Protein AF-A0A3D5VD67-F1 (afdb_monomer_lite)

pLDDT: mean 84.85, std 14.26, range [53.38, 97.62]

Radius of gyration: 20.51 Å; chains: 1; bounding box: 47×18×63 Å

Secondary structure (DSSP, 8-state):
--HHHHHHHHHHHHTT--EEEEEEEEEEE-SSS-EEEEETT---EEE-TT-EEEEEEEEEEETTEE-EEEEEEEEEETTEEEEEEEEEEETT-EEEEEE----

Sequence (103 aa):
MEKLGIFTILLLALVLIGCTDNGELTVVNNSNDDVWFRINHGNEITLEANQDYEKSWELSSNIFGVEEKDVEIDYSGYHVFTSDIEFSIEAGESKKFKIYADG

Foldseek 3Di:
DPVVVVVVVVVVVVQFDWDKAKFKEKEFECEQAWKWKDKPPDDIDIDGHGDIDMDIDTWIQHPVGWGKDKIKMWMDDDQFDTDIDIDITTGVHYDYHYGDGDD

Structure (mmCIF, N/CA/C/O backbone):
data_AF-A0A3D5VD67-F1
#
_entry.id   AF-A0A3D5VD67-F1
#
loop_
_atom_site.group_PDB
_atom_site.id
_atom_site.type_symbol
_atom_site.label_atom_id
_atom_site.label_alt_id
_atom_site.label_comp_id
_atom_site.label_asym_id
_atom_site.label_entity_id
_atom_site.label_seq_id
_atom_site.pdbx_PDB_ins_code
_atom_site.Cartn_x
_atom_site.Cartn_y
_atom_site.Cartn_z
_atom_site.occupancy
_atom_site.B_iso_or_equiv
_atom_site.auth_seq_id
_atom_site.auth_comp_id
_atom_site.auth_asym_id
_atom_site.auth_atom_id
_atom_site.pdbx_PDB_model_num
ATOM 1 N N . MET A 1 1 ? -30.060 -0.825 47.225 1.00 53.38 1 MET A N 1
ATOM 2 C CA . MET A 1 1 ? -29.664 -1.684 46.085 1.00 53.38 1 MET A CA 1
ATOM 3 C C . MET A 1 1 ? -29.368 -0.883 44.806 1.00 53.38 1 MET A C 1
ATOM 5 O O . MET A 1 1 ? -29.262 -1.476 43.749 1.00 53.38 1 MET A O 1
ATOM 9 N N . GLU A 1 2 ? -29.143 0.436 44.876 1.00 55.16 2 GLU A N 1
ATOM 10 C CA . GLU A 1 2 ? -28.973 1.277 43.669 1.00 55.16 2 GLU A CA 1
ATOM 11 C C . GLU A 1 2 ? -27.507 1.463 43.238 1.00 55.16 2 GLU A C 1
ATOM 13 O O . GLU A 1 2 ? -27.222 1.661 42.062 1.00 55.16 2 GLU A O 1
ATOM 18 N N . LYS A 1 3 ? -26.547 1.321 44.164 1.00 54.31 3 LYS A N 1
ATOM 19 C CA . LYS A 1 3 ? -25.109 1.475 43.863 1.00 54.31 3 LYS A CA 1
ATOM 20 C C . LYS A 1 3 ? -24.515 0.318 43.052 1.00 54.31 3 LYS A C 1
ATOM 22 O O . LYS A 1 3 ? -23.481 0.498 42.420 1.00 54.31 3 LYS A O 1
ATOM 27 N N . LEU A 1 4 ? -25.165 -0.849 43.064 1.00 54.28 4 LEU A N 1
ATOM 28 C CA . LEU A 1 4 ? -24.681 -2.034 42.357 1.00 54.28 4 LEU A CA 1
ATOM 29 C C . LEU A 1 4 ? -24.919 -1.921 40.843 1.00 54.28 4 LEU A C 1
ATOM 31 O O . LEU A 1 4 ? -24.053 -2.322 40.081 1.00 54.28 4 LEU A O 1
ATOM 35 N N . GLY A 1 5 ? -26.038 -1.316 40.417 1.00 55.62 5 GLY A N 1
ATOM 36 C CA . GLY A 1 5 ? -26.384 -1.161 38.996 1.00 55.62 5 GLY A CA 1
ATOM 37 C C . GLY A 1 5 ? -25.540 -0.120 38.258 1.00 55.62 5 GLY A C 1
ATOM 38 O O . GLY A 1 5 ? -25.203 -0.311 37.095 1.00 55.62 5 GLY A O 1
ATOM 39 N N . ILE A 1 6 ? -25.138 0.959 38.939 1.00 60.16 6 ILE A N 1
ATOM 40 C CA . ILE A 1 6 ? -24.272 1.990 38.344 1.00 60.16 6 ILE A CA 1
ATOM 41 C C . ILE A 1 6 ? -22.868 1.429 38.084 1.00 60.16 6 ILE A C 1
ATOM 43 O O . ILE A 1 6 ? -22.290 1.702 37.038 1.00 60.16 6 ILE A O 1
ATOM 47 N N . PHE A 1 7 ? -22.340 0.603 38.994 1.00 58.06 7 PHE A N 1
ATOM 48 C CA . PHE A 1 7 ? -21.020 -0.011 38.831 1.00 58.06 7 PHE A CA 1
ATOM 49 C C . PHE A 1 7 ? -20.966 -0.986 37.652 1.00 58.06 7 PHE A C 1
ATOM 51 O O . PHE A 1 7 ? -19.988 -0.980 36.910 1.00 58.06 7 PHE A O 1
ATOM 58 N N . THR A 1 8 ? -22.013 -1.786 37.434 1.00 59.53 8 THR A N 1
ATOM 59 C CA . THR A 1 8 ? -22.081 -2.691 36.277 1.00 59.53 8 THR A CA 1
ATOM 60 C C . THR A 1 8 ? -22.230 -1.943 34.958 1.00 59.53 8 THR A C 1
ATOM 62 O O . THR A 1 8 ? -21.604 -2.341 33.983 1.00 59.53 8 THR A O 1
ATOM 65 N N . ILE A 1 9 ? -22.993 -0.846 34.915 1.00 60.78 9 ILE A N 1
ATOM 66 C CA . ILE A 1 9 ? -23.133 -0.027 33.698 1.00 60.78 9 ILE A CA 1
ATOM 67 C C . ILE A 1 9 ? -21.819 0.695 33.369 1.00 60.78 9 ILE A C 1
ATOM 69 O O . ILE A 1 9 ? -21.423 0.723 32.208 1.00 60.78 9 ILE A O 1
ATOM 73 N N . LEU A 1 10 ? -21.108 1.225 34.373 1.00 59.19 10 LEU A N 1
ATOM 74 C CA . LEU A 1 10 ? -19.805 1.863 34.160 1.00 59.19 10 LEU A CA 1
ATOM 75 C C . LEU A 1 10 ? -18.751 0.856 33.677 1.00 59.19 10 LEU A C 1
ATOM 77 O O . LEU A 1 10 ? -17.978 1.171 32.779 1.00 59.19 10 LEU A O 1
ATOM 81 N N . LEU A 1 11 ? -18.744 -0.358 34.242 1.00 56.34 11 LEU A N 1
ATOM 82 C CA . LEU A 1 11 ? -17.837 -1.430 33.831 1.00 56.34 11 LEU A CA 1
ATOM 83 C C . LEU A 1 11 ? -18.135 -1.891 32.396 1.00 56.34 11 LEU A C 1
ATOM 85 O O . LEU A 1 11 ? -17.207 -2.081 31.621 1.00 56.34 11 LEU A O 1
ATOM 89 N N . LEU A 1 12 ? -19.412 -2.003 32.017 1.00 57.62 12 LEU A N 1
ATOM 90 C CA . LEU A 1 12 ? -19.810 -2.343 30.648 1.00 57.62 12 LEU A CA 1
ATOM 91 C C . LEU A 1 12 ? -19.448 -1.224 29.656 1.00 57.62 12 LEU A C 1
ATOM 93 O O . LEU A 1 12 ? -18.990 -1.516 28.560 1.00 57.62 12 LEU A O 1
ATOM 97 N N . ALA A 1 13 ? -19.588 0.046 30.047 1.00 59.06 13 ALA A N 1
ATOM 98 C CA . ALA A 1 13 ? -19.190 1.193 29.227 1.00 59.06 13 ALA A CA 1
ATOM 99 C C . ALA A 1 13 ? -17.662 1.308 29.050 1.00 59.06 13 ALA A C 1
ATOM 101 O O . ALA A 1 13 ? -17.207 1.739 27.996 1.00 59.06 13 ALA A O 1
ATOM 102 N N . LEU A 1 14 ? -16.871 0.882 30.042 1.00 56.38 14 LEU A N 1
ATOM 103 C CA . LEU A 1 14 ? -15.403 0.813 29.964 1.00 56.38 14 LEU A CA 1
ATOM 104 C C . LEU A 1 14 ? -14.903 -0.296 29.024 1.00 56.38 14 LEU A C 1
ATOM 106 O O . LEU A 1 14 ? -13.852 -0.139 28.414 1.00 56.38 14 LEU A O 1
ATOM 110 N N . VAL A 1 15 ? -15.657 -1.389 28.871 1.00 56.78 15 VAL A N 1
ATOM 111 C CA . VAL A 1 15 ? -15.325 -2.507 27.960 1.00 56.78 15 VAL A CA 1
ATOM 112 C C . VAL A 1 15 ? -15.614 -2.164 26.486 1.00 56.78 15 VAL A C 1
ATOM 114 O O . VAL A 1 15 ? -15.142 -2.849 25.585 1.00 56.78 15 VAL A O 1
ATOM 117 N N . LEU A 1 16 ? -16.352 -1.079 26.231 1.00 60.94 16 LEU A N 1
ATOM 118 C CA . LEU A 1 16 ? -16.697 -0.595 24.889 1.00 60.94 16 LEU A CA 1
ATOM 119 C C . LEU A 1 16 ? -15.731 0.464 24.345 1.00 60.94 16 LEU A C 1
ATOM 121 O O . LEU A 1 16 ? -15.937 0.950 23.233 1.00 60.94 16 LEU A O 1
ATOM 125 N N . ILE A 1 17 ? -14.713 0.859 25.112 1.00 70.12 17 ILE A N 1
ATOM 126 C CA . ILE A 1 17 ? -13.721 1.828 24.646 1.00 70.12 17 ILE A CA 1
ATOM 127 C C . ILE A 1 17 ? -12.847 1.108 23.621 1.00 70.12 17 ILE A C 1
ATOM 129 O O . ILE A 1 17 ? -11.996 0.302 23.987 1.00 70.12 17 ILE A O 1
ATOM 133 N N . GLY A 1 18 ? -13.111 1.355 22.339 1.00 70.69 18 GLY A N 1
ATOM 134 C CA . GLY A 1 18 ? -12.237 0.884 21.277 1.00 70.69 18 GLY A CA 1
ATOM 135 C C . GLY A 1 18 ? -10.854 1.518 21.409 1.00 70.69 18 GLY A C 1
ATOM 136 O O . GLY A 1 18 ? -10.746 2.708 21.714 1.00 70.69 18 GLY A O 1
ATOM 137 N N . CYS A 1 19 ? -9.811 0.721 21.209 1.00 82.31 19 CYS A N 1
ATOM 138 C CA . CYS A 1 19 ? -8.464 1.229 20.999 1.00 82.31 19 CYS A CA 1
A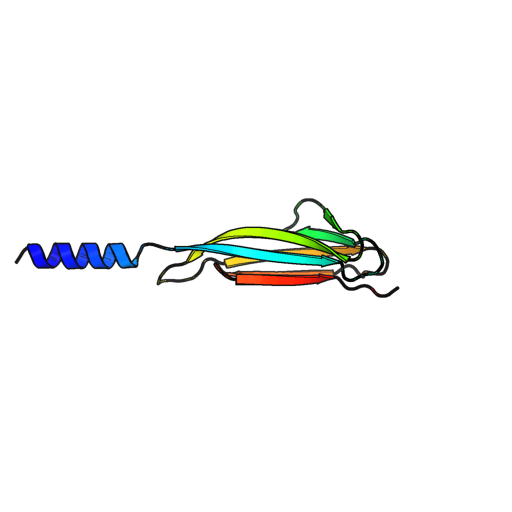TOM 139 C C . CYS A 1 19 ? -8.349 1.718 19.552 1.00 82.31 19 CYS A C 1
ATOM 141 O O . CYS A 1 19 ? -9.002 1.189 18.654 1.00 82.31 19 CYS A O 1
ATOM 143 N N . THR A 1 20 ? -7.530 2.738 19.330 1.00 88.00 20 THR A N 1
ATOM 144 C CA . THR A 1 20 ? -7.114 3.137 17.985 1.00 88.00 20 THR A CA 1
ATOM 145 C C . THR A 1 20 ? -5.657 2.744 17.839 1.00 88.00 20 THR A C 1
ATOM 147 O O . THR A 1 20 ? -4.835 3.180 18.642 1.00 88.00 20 THR A O 1
ATOM 150 N N . ASP A 1 21 ? -5.369 1.927 16.833 1.00 91.75 21 ASP A N 1
ATOM 151 C CA . ASP A 1 21 ? -4.027 1.494 16.457 1.00 91.75 21 ASP A CA 1
ATOM 152 C C . ASP A 1 21 ? -3.817 1.763 14.964 1.00 91.75 21 ASP A C 1
ATOM 154 O O . ASP A 1 21 ? -4.766 1.962 14.205 1.00 91.75 21 ASP A O 1
ATOM 158 N N . ASN A 1 22 ? -2.565 1.777 14.519 1.00 94.12 22 ASN A N 1
ATOM 159 C CA . ASN A 1 22 ? -2.269 1.974 13.106 1.00 94.12 22 ASN A CA 1
ATOM 160 C C . ASN A 1 22 ? -2.212 0.631 12.382 1.00 94.12 22 ASN A C 1
ATOM 162 O O . ASN A 1 22 ? -1.578 -0.305 12.864 1.00 94.12 22 ASN A O 1
ATOM 166 N N . GLY A 1 23 ? -2.846 0.561 11.214 1.00 95.62 23 GLY A N 1
ATOM 167 C CA . GLY A 1 23 ? -2.491 -0.403 10.178 1.00 95.62 23 GLY A CA 1
ATOM 168 C C . GLY A 1 23 ? -1.439 0.216 9.260 1.00 95.62 23 GLY A C 1
ATOM 169 O O . GLY A 1 23 ? -1.587 1.369 8.847 1.00 95.62 23 GLY A O 1
ATOM 170 N N . GLU A 1 24 ? -0.380 -0.517 8.934 1.00 97.19 24 GLU A N 1
ATOM 171 C CA . GLU A 1 24 ? 0.760 -0.005 8.168 1.00 97.19 24 GLU A CA 1
ATOM 172 C C . GLU A 1 24 ? 1.048 -0.851 6.928 1.00 97.19 24 GLU A C 1
ATOM 174 O O . GLU A 1 24 ? 1.007 -2.081 6.953 1.00 97.19 24 GLU A O 1
ATOM 179 N N . LEU A 1 25 ? 1.396 -0.183 5.832 1.00 97.25 25 LEU A N 1
ATOM 180 C CA . LEU A 1 25 ? 1.889 -0.787 4.604 1.00 97.25 25 LEU A CA 1
ATOM 181 C C . LEU A 1 25 ? 3.260 -0.216 4.261 1.00 97.25 25 LEU A C 1
ATOM 183 O O . LEU A 1 25 ? 3.401 0.993 4.089 1.00 97.25 25 LEU A O 1
ATOM 187 N N . THR A 1 26 ? 4.221 -1.102 4.021 1.00 97.38 26 THR A N 1
ATOM 188 C CA . THR A 1 26 ? 5.475 -0.771 3.341 1.00 97.38 26 THR A CA 1
ATOM 189 C C . THR A 1 26 ? 5.482 -1.394 1.948 1.00 97.38 26 THR A C 1
ATOM 191 O O . THR A 1 26 ? 5.457 -2.620 1.811 1.00 97.38 26 THR A O 1
ATOM 194 N N . VAL A 1 27 ? 5.566 -0.566 0.910 1.00 95.50 27 VAL A N 1
ATOM 195 C CA . VAL A 1 27 ? 5.843 -0.992 -0.468 1.00 95.50 27 VAL A CA 1
ATOM 196 C C . VAL A 1 27 ? 7.337 -0.856 -0.717 1.00 95.50 27 VAL A C 1
ATOM 198 O O . VAL A 1 27 ? 7.906 0.193 -0.442 1.00 95.50 27 VAL A O 1
ATOM 201 N N . VAL A 1 28 ? 7.987 -1.899 -1.228 1.00 94.62 28 VAL A N 1
ATOM 202 C CA . VAL A 1 28 ? 9.426 -1.880 -1.526 1.00 94.62 28 VAL A CA 1
ATOM 203 C C . VAL A 1 28 ? 9.664 -2.212 -2.984 1.00 94.62 28 VAL A C 1
ATOM 205 O O . VAL A 1 28 ? 9.226 -3.265 -3.457 1.00 94.62 28 VAL A O 1
ATOM 208 N N . ASN A 1 29 ? 10.417 -1.353 -3.665 1.00 92.94 29 ASN A N 1
ATOM 209 C CA . ASN A 1 29 ? 10.964 -1.670 -4.971 1.00 92.94 29 ASN A CA 1
ATOM 210 C C . ASN A 1 29 ? 12.248 -2.487 -4.801 1.00 92.94 29 ASN A C 1
ATOM 212 O O . ASN A 1 29 ? 13.306 -1.947 -4.495 1.00 92.94 29 ASN A O 1
ATOM 216 N N . ASN A 1 30 ? 12.157 -3.800 -5.002 1.00 91.19 30 ASN A N 1
ATOM 217 C CA . ASN A 1 30 ? 13.308 -4.699 -4.955 1.00 91.19 30 ASN A CA 1
ATOM 218 C C . ASN A 1 30 ? 13.820 -5.055 -6.365 1.00 91.19 30 ASN A C 1
ATOM 220 O O . ASN A 1 30 ? 14.470 -6.088 -6.544 1.00 91.19 30 ASN A O 1
ATOM 224 N N . SER A 1 31 ? 13.484 -4.227 -7.355 1.00 88.62 31 SER A N 1
ATOM 225 C CA . SER A 1 31 ? 13.942 -4.316 -8.743 1.00 88.62 31 SER A CA 1
ATOM 226 C C . SER A 1 31 ? 15.196 -3.459 -8.950 1.00 88.62 31 SER A C 1
ATOM 228 O O . SER A 1 31 ? 15.549 -2.632 -8.106 1.00 88.62 31 SER A O 1
ATOM 230 N N . ASN A 1 32 ? 15.876 -3.656 -10.082 1.00 89.19 32 ASN A N 1
ATOM 231 C CA . ASN A 1 32 ? 17.059 -2.862 -10.446 1.00 89.19 32 ASN A CA 1
ATOM 232 C C . ASN A 1 32 ? 16.715 -1.490 -11.046 1.00 89.19 32 ASN A C 1
ATOM 234 O O . ASN A 1 32 ? 17.584 -0.624 -11.093 1.00 89.19 32 ASN A O 1
ATOM 238 N N . ASP A 1 33 ? 15.471 -1.312 -11.486 1.00 90.56 33 ASP A N 1
ATOM 239 C CA . ASP A 1 33 ? 14.964 -0.105 -12.130 1.00 90.56 33 ASP A CA 1
ATOM 240 C C . ASP A 1 33 ? 13.782 0.475 -11.347 1.00 90.56 33 ASP A C 1
ATOM 242 O O . ASP A 1 33 ? 13.220 -0.168 -10.453 1.00 90.56 33 ASP A O 1
ATOM 246 N N . ASP A 1 34 ? 13.396 1.696 -11.702 1.00 91.81 34 ASP A N 1
ATOM 247 C CA . ASP A 1 34 ? 12.260 2.390 -11.108 1.00 91.81 34 ASP A CA 1
ATOM 248 C C . ASP A 1 34 ? 10.940 1.679 -11.427 1.00 91.81 34 ASP A C 1
ATOM 250 O O . ASP A 1 34 ? 10.694 1.200 -12.542 1.00 91.81 34 ASP A O 1
ATOM 254 N N . VAL A 1 35 ? 10.052 1.668 -10.437 1.00 92.88 35 VAL A N 1
ATOM 255 C CA . VAL A 1 35 ? 8.693 1.138 -10.566 1.00 92.88 35 VAL A CA 1
ATOM 256 C C . VAL A 1 35 ? 7.693 2.218 -10.208 1.00 92.88 35 VAL A C 1
ATOM 258 O O . VAL A 1 35 ? 7.971 3.099 -9.395 1.00 92.88 35 VAL A O 1
ATOM 261 N N . TRP A 1 36 ? 6.509 2.148 -10.795 1.00 93.38 36 TRP A N 1
ATOM 262 C CA . TRP A 1 36 ? 5.377 2.939 -10.348 1.00 93.38 36 TRP A CA 1
ATOM 263 C C . TRP A 1 36 ? 4.344 2.033 -9.693 1.00 93.38 36 TRP A C 1
ATOM 265 O O . TRP A 1 36 ? 4.168 0.875 -10.077 1.00 93.38 36 TRP A O 1
ATOM 275 N N . PHE A 1 37 ? 3.647 2.574 -8.702 1.00 94.88 37 PHE A N 1
ATOM 276 C CA . PHE A 1 37 ? 2.506 1.914 -8.088 1.00 94.88 37 PHE A CA 1
ATOM 277 C C . PHE A 1 37 ? 1.424 2.924 -7.710 1.00 94.88 37 PHE A C 1
ATOM 279 O O . PHE A 1 37 ? 1.665 4.133 -7.619 1.00 94.88 37 PHE A O 1
ATOM 286 N N . ARG A 1 38 ? 0.213 2.419 -7.491 1.00 95.88 38 ARG A N 1
ATOM 287 C CA . ARG A 1 38 ? -0.935 3.155 -6.956 1.00 95.88 38 ARG A CA 1
ATOM 288 C C . ARG A 1 38 ? -1.540 2.350 -5.825 1.00 95.88 38 ARG A C 1
ATOM 290 O O . ARG A 1 38 ? -1.481 1.130 -5.828 1.00 95.88 38 ARG A O 1
ATOM 297 N N . ILE A 1 39 ? -2.125 3.047 -4.858 1.00 96.06 39 ILE A N 1
ATOM 298 C CA . ILE A 1 39 ? -2.900 2.424 -3.782 1.00 96.06 39 ILE A CA 1
ATOM 299 C C . ILE A 1 39 ? -4.346 2.883 -3.919 1.00 96.06 39 ILE A C 1
ATOM 301 O O . ILE A 1 39 ? -4.587 4.095 -3.904 1.00 96.06 39 ILE A O 1
ATOM 305 N N . ASN A 1 40 ? -5.288 1.940 -3.986 1.00 95.31 40 ASN A N 1
ATOM 306 C CA . ASN A 1 40 ? -6.734 2.183 -4.040 1.00 95.31 40 ASN A CA 1
ATOM 307 C C . ASN A 1 40 ? -7.118 3.219 -5.108 1.00 95.31 40 ASN A C 1
ATOM 309 O O . ASN A 1 40 ? -7.778 4.214 -4.794 1.00 95.31 40 ASN A O 1
ATOM 313 N N . HIS A 1 41 ? -6.643 3.035 -6.346 1.00 92.81 41 HIS A N 1
ATOM 314 C CA . HIS A 1 41 ? -6.890 3.956 -7.465 1.00 92.81 41 HIS A CA 1
ATOM 315 C C . HIS A 1 41 ? -6.445 5.418 -7.215 1.00 92.81 41 HIS A C 1
ATOM 317 O O . HIS A 1 41 ? -6.955 6.356 -7.832 1.00 92.81 41 HIS A O 1
ATOM 323 N N . GLY A 1 42 ? -5.513 5.631 -6.281 1.00 94.81 42 GLY A N 1
ATOM 324 C CA . GLY A 1 42 ? -4.975 6.945 -5.942 1.00 94.81 42 GLY A CA 1
ATOM 325 C C . GLY A 1 42 ? -3.963 7.484 -6.956 1.00 94.81 42 GLY A C 1
ATOM 326 O O . GLY A 1 42 ? -3.882 7.053 -8.106 1.00 94.81 42 GLY A O 1
ATOM 327 N N . ASN A 1 43 ? -3.158 8.447 -6.503 1.00 96.12 43 ASN A N 1
ATOM 328 C CA . ASN A 1 43 ? -2.079 9.002 -7.316 1.00 96.12 43 ASN A CA 1
ATOM 329 C C . ASN A 1 43 ? -0.980 7.963 -7.556 1.00 96.12 43 ASN A C 1
ATOM 331 O O . ASN A 1 43 ? -0.663 7.169 -6.670 1.00 96.12 43 ASN A O 1
ATOM 335 N N . GLU A 1 44 ? -0.380 8.025 -8.742 1.00 95.50 44 GLU A N 1
ATOM 336 C CA . GLU A 1 44 ? 0.818 7.263 -9.072 1.00 95.50 44 GLU A CA 1
ATOM 337 C C . GLU A 1 44 ? 2.016 7.766 -8.272 1.00 95.50 44 GLU A C 1
ATOM 339 O O . GLU A 1 44 ? 2.243 8.974 -8.152 1.00 95.50 44 GLU A O 1
ATOM 344 N N . ILE A 1 45 ? 2.769 6.821 -7.721 1.00 95.62 45 ILE A N 1
ATOM 345 C CA . ILE A 1 45 ? 3.998 7.065 -6.981 1.00 95.62 45 ILE A CA 1
ATOM 346 C C . ILE A 1 45 ? 5.102 6.285 -7.685 1.00 95.62 45 ILE A C 1
ATOM 348 O O . ILE A 1 45 ? 4.987 5.074 -7.869 1.00 95.62 45 ILE A O 1
ATOM 352 N N . THR A 1 46 ? 6.170 6.979 -8.067 1.00 94.69 46 THR A N 1
ATOM 353 C CA . THR A 1 46 ? 7.392 6.354 -8.575 1.00 94.69 46 THR A CA 1
ATOM 354 C C . THR A 1 46 ? 8.314 6.044 -7.401 1.00 94.69 46 THR A C 1
ATOM 356 O O . THR A 1 46 ? 8.609 6.926 -6.596 1.00 94.69 46 THR A O 1
ATOM 359 N N . LEU A 1 47 ? 8.748 4.792 -7.306 1.00 93.75 47 LEU A N 1
ATOM 360 C CA . LEU A 1 47 ? 9.740 4.300 -6.358 1.00 93.75 47 LEU A CA 1
ATOM 361 C C . LEU A 1 47 ? 11.018 3.964 -7.117 1.00 93.75 47 LEU A C 1
ATOM 363 O O . LEU A 1 47 ? 11.010 3.081 -7.980 1.00 93.75 47 LEU A O 1
ATOM 367 N N . GLU A 1 48 ? 12.116 4.625 -6.761 1.00 93.50 48 GLU A N 1
ATOM 368 C CA . GLU A 1 48 ? 13.420 4.301 -7.337 1.00 93.50 48 GLU A CA 1
ATOM 369 C C . GLU A 1 48 ? 13.893 2.913 -6.875 1.00 93.50 48 GLU A C 1
ATOM 371 O O . GLU A 1 48 ? 13.376 2.336 -5.909 1.00 93.50 48 GLU A O 1
ATOM 376 N N . ALA A 1 49 ? 14.883 2.356 -7.569 1.00 91.38 49 ALA A N 1
ATOM 377 C CA . ALA A 1 49 ? 15.464 1.064 -7.215 1.00 91.38 49 ALA A CA 1
ATOM 378 C C . ALA A 1 49 ? 15.916 1.009 -5.740 1.00 91.38 49 ALA A C 1
ATOM 380 O O . ALA A 1 49 ? 16.667 1.863 -5.265 1.00 91.38 49 ALA A O 1
ATOM 381 N N . ASN A 1 50 ? 15.517 -0.049 -5.028 1.00 91.25 50 ASN A N 1
ATOM 382 C CA . ASN A 1 50 ? 15.802 -0.289 -3.605 1.00 91.25 50 ASN A CA 1
ATOM 383 C C . ASN A 1 50 ? 15.198 0.730 -2.623 1.00 91.25 50 ASN A C 1
ATOM 385 O O . ASN A 1 50 ? 15.596 0.740 -1.456 1.00 91.25 50 ASN A O 1
ATOM 389 N N . GLN A 1 51 ? 14.248 1.561 -3.058 1.00 95.44 51 GLN A N 1
ATOM 390 C CA . GLN A 1 51 ? 13.496 2.431 -2.158 1.00 95.44 51 GLN A CA 1
ATOM 391 C C . GLN A 1 51 ? 12.255 1.749 -1.584 1.00 95.44 51 GLN A C 1
ATOM 393 O O . GLN A 1 51 ? 11.712 0.780 -2.132 1.00 95.44 51 GLN A O 1
ATOM 398 N N . ASP A 1 52 ? 11.794 2.312 -0.475 1.00 96.25 52 ASP A N 1
ATOM 399 C CA . ASP A 1 52 ? 10.562 1.963 0.203 1.00 96.25 52 ASP A CA 1
ATOM 400 C C . ASP A 1 52 ? 9.621 3.168 0.330 1.00 96.25 52 ASP A C 1
ATOM 402 O O . ASP A 1 52 ? 10.034 4.328 0.362 1.00 96.25 52 ASP A O 1
ATOM 406 N N . TYR A 1 53 ? 8.327 2.869 0.355 1.00 97.06 53 TYR A N 1
ATOM 407 C CA . TYR A 1 53 ? 7.253 3.813 0.615 1.00 97.06 53 TYR A CA 1
ATOM 408 C C . TYR A 1 53 ? 6.375 3.269 1.734 1.00 97.06 53 TYR A C 1
ATOM 410 O O . TYR A 1 53 ? 5.895 2.136 1.657 1.00 97.06 53 TYR A O 1
ATOM 418 N N . GLU A 1 54 ? 6.124 4.098 2.742 1.00 97.62 54 GLU A N 1
ATOM 419 C CA . GLU A 1 54 ? 5.289 3.755 3.887 1.00 97.62 54 GLU A CA 1
ATOM 420 C C . GLU A 1 54 ? 3.968 4.524 3.865 1.00 97.62 54 GLU A C 1
ATOM 422 O O . GLU A 1 54 ? 3.909 5.717 3.544 1.00 97.62 54 GLU A O 1
ATOM 427 N N . LYS A 1 55 ? 2.892 3.830 4.233 1.00 96.62 55 LYS A N 1
ATOM 428 C CA . LYS A 1 55 ? 1.567 4.412 4.423 1.00 96.62 55 LYS A CA 1
ATOM 429 C C . LYS A 1 55 ? 0.882 3.783 5.622 1.00 96.62 55 LYS A C 1
ATOM 431 O O . LYS A 1 55 ? 0.858 2.563 5.744 1.00 96.62 55 LYS A O 1
ATOM 436 N N . SER A 1 56 ? 0.270 4.623 6.446 1.00 96.69 56 SER A N 1
ATOM 437 C CA . SER A 1 56 ? -0.459 4.191 7.637 1.00 96.69 56 SER A CA 1
ATOM 438 C C . SER A 1 56 ? -1.904 4.672 7.595 1.00 96.69 56 SER A C 1
ATOM 440 O O . SER A 1 56 ? -2.211 5.726 7.026 1.00 96.69 56 SER A O 1
ATOM 442 N N . TRP A 1 57 ? -2.783 3.902 8.225 1.00 96.38 57 TRP A N 1
ATOM 443 C CA . TRP A 1 57 ? -4.177 4.248 8.473 1.00 96.38 57 TRP A CA 1
ATOM 444 C C . TRP A 1 57 ? -4.464 4.089 9.963 1.00 96.38 57 TRP A C 1
ATOM 446 O O . TRP A 1 57 ? -4.107 3.069 10.546 1.00 96.38 57 TRP A O 1
ATOM 456 N N . GLU A 1 58 ? -5.113 5.081 10.568 1.00 95.44 58 GLU A N 1
ATOM 457 C CA . GLU A 1 58 ? -5.672 4.933 11.914 1.00 95.44 58 GLU A CA 1
ATOM 458 C C . GLU A 1 58 ? -6.904 4.030 11.820 1.00 95.44 58 GLU A C 1
ATOM 460 O O . GLU A 1 58 ? -7.860 4.362 11.116 1.00 95.44 58 GLU A O 1
ATOM 465 N N . LEU A 1 59 ? -6.863 2.888 12.501 1.00 94.56 59 LEU A N 1
ATOM 466 C CA . LEU A 1 59 ? -7.912 1.875 12.503 1.00 94.56 59 LEU A CA 1
ATOM 467 C C . LEU A 1 59 ? -8.338 1.588 13.943 1.00 94.56 59 LEU A C 1
ATOM 469 O O . LEU A 1 59 ? -7.540 1.610 14.883 1.00 94.56 59 LEU A O 1
ATOM 473 N N . SER A 1 60 ? -9.625 1.342 14.140 1.00 90.62 60 SER A N 1
ATOM 474 C CA . SER A 1 60 ? -10.175 1.056 15.461 1.00 90.62 60 SER A CA 1
ATOM 475 C C . SER A 1 60 ? -10.241 -0.444 15.748 1.00 90.62 60 SER A C 1
ATOM 477 O O . SER A 1 60 ? -10.496 -1.264 14.875 1.00 90.62 60 SER A O 1
ATOM 479 N N . SER A 1 61 ? -10.049 -0.832 17.002 1.00 87.88 61 SER A N 1
ATOM 480 C CA . SER A 1 61 ? -10.269 -2.196 17.480 1.00 87.88 61 SER A CA 1
ATOM 481 C C . SER A 1 61 ? -11.100 -2.165 18.756 1.00 87.88 61 SER A C 1
ATOM 483 O O . SER A 1 61 ? -10.960 -1.280 19.598 1.00 87.88 61 SER A O 1
ATOM 485 N N . ASN A 1 62 ? -12.031 -3.103 18.908 1.00 84.81 62 ASN A N 1
ATOM 486 C CA . ASN A 1 62 ? -12.833 -3.243 20.120 1.00 84.81 62 ASN A CA 1
ATOM 487 C C . ASN A 1 62 ? -13.197 -4.716 20.367 1.00 84.81 62 ASN A C 1
ATOM 489 O O . ASN A 1 62 ? -12.833 -5.607 19.605 1.00 84.81 62 ASN A O 1
ATOM 493 N N . ILE A 1 63 ? -13.934 -4.993 21.446 1.00 81.69 63 ILE A N 1
ATOM 494 C CA . ILE A 1 63 ? -14.306 -6.368 21.820 1.00 81.69 63 ILE A CA 1
ATOM 495 C C . ILE A 1 63 ? -15.192 -7.087 20.782 1.00 81.69 63 ILE A C 1
ATOM 497 O O . ILE A 1 63 ? -15.305 -8.311 20.816 1.00 81.69 63 ILE A O 1
ATOM 501 N N . PHE A 1 64 ? -15.830 -6.354 19.870 1.00 83.75 64 PHE A N 1
ATOM 502 C CA . PHE A 1 64 ? -16.693 -6.907 18.827 1.00 83.75 64 PHE A CA 1
ATOM 503 C C . PHE A 1 64 ? -16.000 -7.080 17.477 1.00 83.75 64 PHE A C 1
ATOM 505 O O . PHE A 1 64 ? -16.610 -7.650 16.574 1.00 83.75 64 PHE A O 1
ATOM 512 N N . GLY A 1 65 ? -14.760 -6.615 17.327 1.00 85.88 65 GLY A N 1
ATOM 513 C CA . GLY A 1 65 ? -14.012 -6.770 16.089 1.00 85.88 65 GLY A CA 1
ATOM 514 C C . GLY A 1 65 ? -12.892 -5.755 15.925 1.00 85.88 65 GLY A C 1
ATOM 515 O O . GLY A 1 65 ? -12.775 -4.785 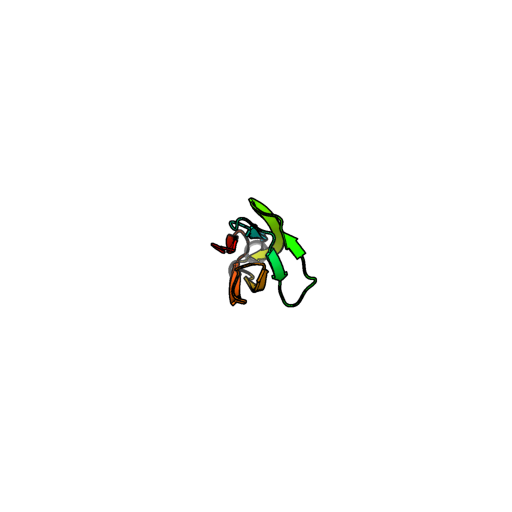16.679 1.00 85.88 65 GLY A O 1
ATOM 516 N N . VAL A 1 66 ? -12.080 -6.007 14.907 1.00 90.81 66 VAL A N 1
ATOM 517 C CA . VAL A 1 66 ? -11.007 -5.127 14.457 1.00 90.81 66 VAL A CA 1
ATOM 518 C C . VAL A 1 66 ? -11.450 -4.492 13.143 1.00 90.81 66 VAL A C 1
ATOM 520 O O . VAL A 1 66 ? -12.058 -5.155 12.306 1.00 90.81 66 VAL A O 1
ATOM 523 N N . GLU A 1 67 ? -11.226 -3.191 13.002 1.00 93.06 67 GLU A N 1
ATOM 524 C CA . GLU A 1 67 ? -11.410 -2.494 11.739 1.00 93.06 67 GLU A CA 1
ATOM 525 C C . GLU A 1 67 ? -10.310 -2.905 10.764 1.00 93.06 67 GLU A C 1
ATOM 527 O O . GLU A 1 67 ? -9.132 -3.001 11.113 1.00 93.06 67 GLU A O 1
ATOM 532 N N . GLU A 1 68 ? -10.728 -3.127 9.529 1.00 93.81 68 GLU A N 1
ATOM 533 C CA . GLU A 1 68 ? -9.898 -3.613 8.446 1.00 93.81 68 GLU A CA 1
ATOM 534 C C . GLU A 1 68 ? -9.856 -2.583 7.324 1.00 93.81 68 GLU A C 1
ATOM 536 O O . GLU A 1 68 ? -10.858 -1.926 7.012 1.00 93.81 68 GLU A O 1
ATOM 541 N N . LYS A 1 69 ? -8.688 -2.455 6.693 1.00 95.81 69 LYS A N 1
ATOM 542 C CA . LYS A 1 69 ? -8.507 -1.635 5.507 1.00 95.81 69 LYS A CA 1
ATOM 543 C C . LYS A 1 69 ? -8.209 -2.497 4.295 1.00 95.81 69 LYS A C 1
ATOM 545 O O . LYS A 1 69 ? -7.101 -3.005 4.162 1.00 95.81 69 LYS A O 1
ATOM 550 N N . ASP A 1 70 ? -9.154 -2.532 3.362 1.00 96.31 70 ASP A N 1
ATOM 551 C CA . ASP A 1 70 ? -8.898 -3.069 2.030 1.00 96.31 70 ASP A CA 1
ATOM 552 C C . ASP A 1 70 ? -7.904 -2.172 1.277 1.00 96.31 70 ASP A C 1
ATOM 554 O O . ASP A 1 70 ? -8.062 -0.938 1.175 1.00 96.31 70 ASP A O 1
ATOM 558 N N . VAL A 1 71 ? -6.852 -2.818 0.782 1.00 96.06 71 VAL A N 1
ATOM 559 C CA . VAL A 1 71 ? -5.759 -2.230 0.021 1.00 96.06 71 VAL A CA 1
ATOM 560 C C . VAL A 1 71 ? -5.612 -2.989 -1.290 1.00 96.06 71 VAL A C 1
ATOM 562 O O . VAL A 1 71 ? -5.259 -4.165 -1.312 1.00 96.06 71 VAL A O 1
ATOM 565 N N . GLU A 1 72 ? -5.831 -2.266 -2.376 1.00 96.12 72 GLU A N 1
ATOM 566 C CA . GLU A 1 72 ? -5.539 -2.647 -3.751 1.00 96.12 72 GLU A CA 1
ATOM 567 C C . GLU A 1 72 ? -4.269 -1.917 -4.195 1.00 96.12 72 GLU A C 1
ATOM 569 O O . GLU A 1 72 ? -4.141 -0.699 -3.996 1.00 96.12 72 GLU A O 1
ATOM 574 N N . ILE A 1 73 ? -3.318 -2.661 -4.757 1.00 94.75 73 ILE A N 1
ATOM 575 C CA . ILE A 1 73 ? -2.079 -2.119 -5.311 1.00 94.75 73 ILE A CA 1
ATOM 576 C C . ILE A 1 73 ? -1.974 -2.499 -6.781 1.00 94.75 73 ILE A C 1
ATOM 578 O O . ILE A 1 73 ? -1.765 -3.671 -7.098 1.00 94.75 73 ILE A O 1
ATOM 582 N N . ASP A 1 74 ? -1.996 -1.479 -7.635 1.00 93.75 74 ASP A N 1
ATOM 583 C CA . ASP A 1 74 ? -1.628 -1.588 -9.046 1.00 93.75 74 ASP A CA 1
ATOM 584 C C . ASP A 1 74 ? -0.161 -1.201 -9.173 1.00 93.75 74 ASP A C 1
ATOM 586 O O . ASP A 1 74 ? 0.254 -0.170 -8.627 1.00 93.75 74 ASP A O 1
ATOM 590 N N . TYR A 1 75 ? 0.638 -1.974 -9.903 1.00 92.31 75 TYR A N 1
ATOM 591 C CA . TYR A 1 75 ? 2.042 -1.630 -10.109 1.00 92.31 75 TYR A CA 1
ATOM 592 C C . TYR A 1 75 ? 2.575 -2.082 -11.467 1.00 92.31 75 TYR A C 1
ATOM 594 O O . TYR A 1 75 ? 2.153 -3.091 -12.035 1.00 92.31 75 TYR A O 1
ATOM 602 N N . SER A 1 76 ? 3.532 -1.325 -12.005 1.00 89.44 76 SER A N 1
ATOM 603 C CA . SER A 1 76 ? 4.290 -1.694 -13.203 1.00 89.44 76 SER A CA 1
ATOM 604 C C . SER A 1 76 ? 5.603 -0.903 -13.270 1.00 89.44 76 SER A C 1
ATOM 606 O O . SER A 1 76 ? 5.944 -0.139 -12.371 1.00 89.44 76 SER A O 1
ATOM 608 N N . GLY A 1 77 ? 6.391 -1.123 -14.314 1.00 84.62 77 GLY A N 1
ATOM 609 C CA . GLY A 1 77 ? 7.747 -0.605 -14.425 1.00 84.62 77 GLY A CA 1
ATOM 610 C C . GLY A 1 77 ? 8.509 -1.277 -15.556 1.00 84.62 77 GLY A C 1
ATOM 611 O O . GLY A 1 77 ? 7.965 -2.098 -16.302 1.00 84.62 77 GLY A O 1
ATOM 612 N N . TYR A 1 78 ? 9.784 -0.929 -15.690 1.00 74.81 78 TYR A N 1
ATOM 613 C CA . TYR A 1 78 ? 10.660 -1.575 -16.660 1.00 74.81 78 TYR A CA 1
ATOM 614 C C . TYR A 1 78 ? 10.902 -3.032 -16.222 1.00 74.81 78 TYR A C 1
ATOM 616 O O . TYR A 1 78 ? 11.295 -3.278 -15.088 1.00 74.81 78 TYR A O 1
ATOM 624 N N . HIS A 1 79 ? 10.568 -3.999 -17.085 1.00 72.50 79 HIS A N 1
ATOM 625 C CA . HIS A 1 79 ? 10.562 -5.446 -16.786 1.00 72.50 79 HIS A CA 1
ATOM 626 C C . HIS A 1 79 ? 9.582 -5.927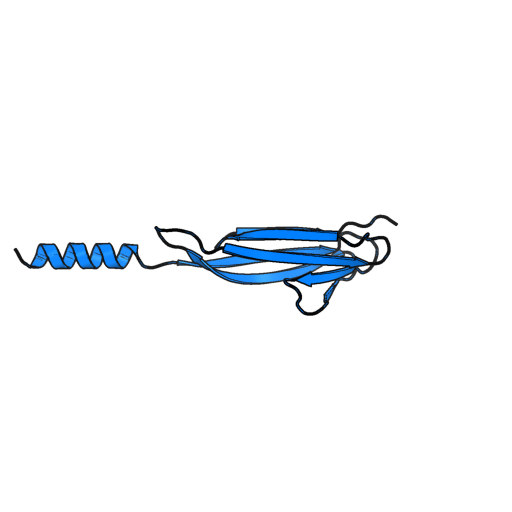 -15.697 1.00 72.50 79 HIS A C 1
ATOM 628 O O . HIS A 1 79 ? 9.553 -7.115 -15.384 1.00 72.50 79 HIS A O 1
ATOM 634 N N . VAL A 1 80 ? 8.706 -5.059 -15.182 1.00 74.56 80 VAL A N 1
ATOM 635 C CA . VAL A 1 80 ? 7.613 -5.452 -14.282 1.00 74.56 80 VAL A CA 1
ATOM 636 C C . VAL A 1 80 ? 6.341 -5.658 -15.105 1.00 74.56 80 VAL A C 1
ATOM 638 O O . VAL A 1 80 ? 5.744 -4.691 -15.593 1.00 74.56 80 VAL A O 1
ATOM 641 N N . PHE A 1 81 ? 5.888 -6.907 -15.251 1.00 68.62 81 PHE A N 1
ATOM 642 C CA . PHE A 1 81 ? 4.545 -7.162 -15.779 1.00 68.62 81 PHE A CA 1
ATOM 643 C C . PHE A 1 81 ? 3.514 -6.502 -14.863 1.00 68.62 81 PHE A C 1
ATOM 645 O O . PHE A 1 81 ? 3.592 -6.656 -13.645 1.00 68.62 81 PHE A O 1
ATOM 652 N N . THR A 1 82 ? 2.570 -5.763 -15.449 1.00 64.62 82 THR A N 1
ATOM 653 C CA . THR A 1 82 ? 1.463 -5.175 -14.692 1.00 64.62 82 THR A CA 1
ATOM 654 C C . THR A 1 82 ? 0.748 -6.272 -13.920 1.00 64.62 82 THR A C 1
ATOM 656 O O . THR A 1 82 ? 0.376 -7.298 -14.497 1.00 64.62 82 THR A O 1
ATOM 659 N N . SER A 1 83 ? 0.597 -6.059 -12.622 1.00 77.81 83 SER A N 1
ATOM 660 C CA . SER A 1 83 ? -0.124 -6.959 -11.743 1.00 77.81 83 SER A CA 1
ATOM 661 C C . SER A 1 83 ? -0.848 -6.134 -10.699 1.00 77.81 83 SER A C 1
ATOM 663 O O . SER A 1 83 ? -0.370 -5.082 -10.276 1.00 77.81 83 SER A O 1
ATOM 665 N N . ASP A 1 84 ? -1.975 -6.678 -10.273 1.00 80.88 84 ASP A N 1
ATOM 666 C CA . ASP A 1 84 ? -2.855 -6.083 -9.286 1.00 80.88 84 ASP A CA 1
ATOM 667 C C . ASP A 1 84 ? -2.924 -7.058 -8.108 1.00 80.88 84 ASP A C 1
ATOM 669 O O . ASP A 1 84 ? -3.004 -8.280 -8.295 1.00 80.88 84 ASP A O 1
ATOM 673 N N . ILE A 1 85 ? -2.805 -6.542 -6.888 1.00 89.31 85 ILE A N 1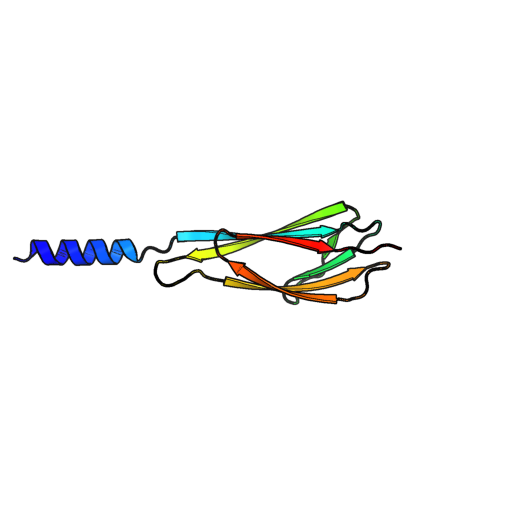
ATOM 674 C CA . ILE A 1 85 ? -2.905 -7.345 -5.669 1.00 89.31 85 ILE A CA 1
ATOM 675 C C . ILE A 1 85 ? -3.827 -6.667 -4.667 1.00 89.31 85 ILE A C 1
ATOM 677 O O . ILE A 1 85 ? -3.742 -5.464 -4.439 1.00 89.31 85 ILE A O 1
ATOM 681 N N . GLU A 1 86 ? -4.667 -7.473 -4.029 1.00 93.12 86 GLU A N 1
ATOM 682 C CA . GLU A 1 86 ? -5.593 -7.030 -2.997 1.00 93.12 86 GLU A CA 1
ATOM 683 C C . GLU A 1 86 ? -5.319 -7.768 -1.688 1.00 93.12 86 GLU A C 1
ATOM 685 O O . GLU A 1 86 ? -5.100 -8.985 -1.665 1.00 93.12 86 GLU A O 1
ATOM 690 N N . PHE A 1 87 ? -5.332 -7.030 -0.583 1.00 93.44 87 PHE A N 1
ATOM 691 C CA . PHE A 1 87 ? -5.292 -7.584 0.766 1.00 93.44 87 PHE A CA 1
ATOM 692 C C . PHE A 1 87 ? -5.912 -6.614 1.776 1.00 93.44 87 PHE A C 1
ATOM 694 O O . PHE A 1 87 ? -5.975 -5.411 1.545 1.00 93.44 87 PHE A O 1
ATOM 701 N N . SER A 1 88 ? -6.326 -7.144 2.925 1.00 95.19 88 SER A N 1
ATOM 702 C CA . SER A 1 88 ? -6.787 -6.353 4.073 1.00 95.19 88 SER A CA 1
ATOM 703 C C . SER A 1 88 ? -5.636 -6.096 5.055 1.00 95.19 88 SER A C 1
ATOM 705 O O . SER A 1 88 ? -4.753 -6.951 5.176 1.00 95.19 88 SER A O 1
ATOM 707 N N . ILE A 1 89 ? -5.607 -4.938 5.717 1.00 95.19 89 ILE A N 1
ATOM 708 C CA . ILE A 1 89 ? -4.710 -4.615 6.842 1.00 95.19 89 ILE A CA 1
ATOM 709 C C . ILE A 1 89 ? -5.562 -4.343 8.079 1.00 95.19 89 ILE A C 1
ATOM 711 O O . ILE A 1 89 ? -6.453 -3.494 8.036 1.00 95.19 89 ILE A O 1
ATOM 715 N N . GLU A 1 90 ? -5.255 -5.021 9.178 1.00 95.38 90 GLU A N 1
ATOM 716 C CA . GLU A 1 90 ? -5.945 -4.847 10.459 1.00 95.38 90 GLU A CA 1
ATOM 717 C C . GLU A 1 90 ? -5.294 -3.765 11.340 1.00 95.38 90 GLU A C 1
ATOM 719 O O . GLU A 1 90 ? -4.120 -3.409 11.185 1.00 95.38 90 GLU A O 1
ATOM 724 N N . ALA A 1 91 ? -6.047 -3.244 12.313 1.00 93.56 91 ALA A N 1
ATOM 725 C CA . ALA A 1 91 ? -5.495 -2.353 13.333 1.00 93.56 91 ALA A CA 1
ATOM 726 C C . ALA A 1 91 ? -4.348 -3.037 14.105 1.00 93.56 91 ALA A C 1
ATOM 728 O O . ALA A 1 91 ? -4.513 -4.129 14.651 1.00 93.56 91 ALA A O 1
AT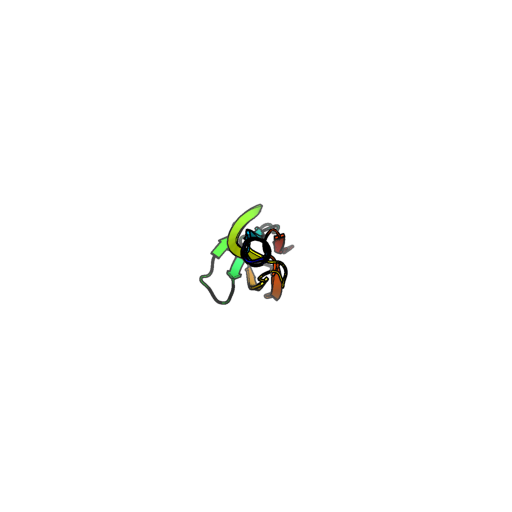OM 729 N N . GLY A 1 92 ? -3.185 -2.383 14.168 1.00 91.81 92 GLY A N 1
ATOM 730 C CA . GLY A 1 92 ? -1.977 -2.912 14.806 1.00 91.81 92 GLY A CA 1
ATOM 731 C C . GLY A 1 92 ? -1.155 -3.858 13.924 1.00 91.81 92 GLY A C 1
ATOM 732 O O . GLY A 1 92 ? -0.132 -4.373 14.382 1.00 91.81 92 GLY A O 1
ATOM 733 N N . GLU A 1 93 ? -1.571 -4.100 12.678 1.00 95.25 93 GLU A N 1
ATOM 734 C CA . GLU A 1 93 ? -0.834 -4.916 11.717 1.00 95.25 93 GLU A CA 1
ATOM 735 C C . GLU A 1 93 ? 0.073 -4.059 10.819 1.00 95.25 93 GLU A C 1
ATOM 737 O O . GLU A 1 93 ? -0.333 -3.014 10.311 1.00 95.25 93 GLU A O 1
ATOM 742 N N . SER A 1 94 ? 1.284 -4.553 10.541 1.00 96.06 94 SER A N 1
ATOM 743 C CA . SER A 1 94 ? 2.157 -4.012 9.493 1.00 96.06 94 SER A CA 1
ATOM 744 C C . SER A 1 94 ? 2.347 -5.047 8.381 1.00 96.06 94 SER A C 1
ATOM 746 O O . SER A 1 94 ? 2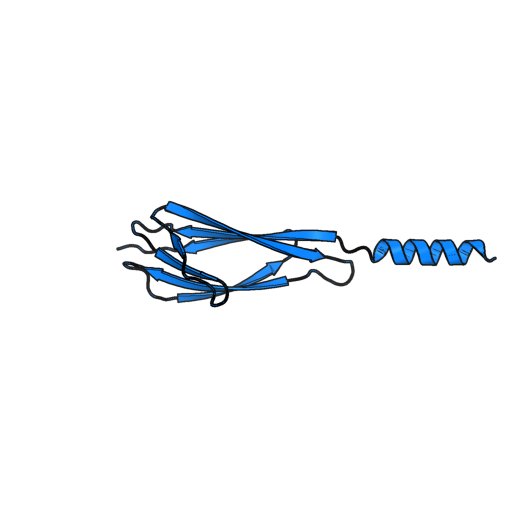.845 -6.152 8.622 1.00 96.06 94 SER A O 1
ATOM 748 N N . LYS A 1 95 ? 2.011 -4.686 7.138 1.00 95.62 95 LYS A N 1
ATOM 749 C CA . LYS A 1 95 ? 2.226 -5.510 5.940 1.00 95.62 95 LYS A CA 1
ATOM 750 C C . LYS A 1 95 ? 3.337 -4.960 5.062 1.00 95.62 95 LYS A C 1
ATOM 752 O O . LYS A 1 95 ? 3.516 -3.756 4.911 1.00 95.62 95 LYS A O 1
ATOM 757 N N . LYS A 1 96 ? 4.071 -5.875 4.426 1.00 94.75 96 LYS A N 1
ATOM 758 C CA . LYS A 1 96 ? 5.142 -5.545 3.484 1.00 94.75 96 LYS A CA 1
ATOM 759 C C . LYS A 1 96 ? 4.851 -6.135 2.113 1.00 94.75 96 LYS A C 1
ATOM 761 O O . LYS A 1 96 ? 4.863 -7.355 1.954 1.00 94.75 96 LYS A O 1
ATOM 766 N N . PHE A 1 97 ? 4.659 -5.266 1.128 1.00 92.62 97 PHE A N 1
ATOM 767 C CA . PHE A 1 97 ? 4.535 -5.631 -0.275 1.00 92.62 97 PHE A CA 1
ATOM 768 C C . PHE A 1 97 ? 5.857 -5.363 -1.001 1.00 92.62 97 PHE A C 1
ATOM 770 O O . PHE A 1 97 ? 6.454 -4.297 -0.858 1.00 92.62 97 PHE A O 1
ATOM 777 N N . LYS A 1 98 ? 6.354 -6.346 -1.753 1.00 91.75 98 LYS A N 1
ATOM 778 C CA . LYS A 1 98 ? 7.621 -6.237 -2.481 1.00 91.75 98 LYS A CA 1
ATOM 779 C C . LYS A 1 98 ? 7.363 -6.410 -3.966 1.00 91.75 98 LYS A C 1
ATOM 781 O O . LYS A 1 98 ? 6.861 -7.453 -4.380 1.00 91.75 98 LYS A O 1
ATOM 786 N N . ILE A 1 99 ? 7.757 -5.410 -4.738 1.00 89.94 99 ILE A N 1
ATOM 787 C CA . ILE A 1 99 ? 7.730 -5.458 -6.193 1.00 89.94 99 ILE A CA 1
ATOM 788 C C . ILE A 1 99 ? 9.074 -6.015 -6.656 1.00 89.94 99 ILE A C 1
ATOM 790 O O . ILE A 1 99 ? 10.131 -5.526 -6.249 1.00 89.94 99 ILE A O 1
ATOM 794 N N . TYR A 1 100 ? 9.011 -7.054 -7.483 1.00 85.31 100 TYR A N 1
ATOM 795 C CA . TYR A 1 100 ? 10.168 -7.691 -8.092 1.00 85.31 100 TYR A CA 1
ATOM 796 C C . TYR A 1 100 ? 10.044 -7.616 -9.610 1.00 85.31 100 TYR A C 1
ATOM 798 O O . TYR A 1 100 ? 9.026 -8.027 -10.167 1.00 85.31 100 TYR A O 1
ATOM 806 N N . ALA A 1 101 ? 11.107 -7.158 -10.258 1.00 72.75 101 ALA A N 1
ATOM 807 C CA . ALA A 1 101 ? 11.365 -7.387 -11.667 1.00 72.75 101 ALA A CA 1
ATOM 808 C C . ALA A 1 101 ? 12.851 -7.654 -11.878 1.00 72.75 101 ALA A C 1
ATOM 810 O O . ALA A 1 101 ? 13.713 -6.856 -11.497 1.00 72.75 101 ALA A O 1
ATOM 811 N N . ASP A 1 102 ? 13.134 -8.800 -12.478 1.00 65.12 102 ASP A N 1
ATOM 812 C CA . ASP A 1 102 ? 14.403 -9.148 -13.081 1.00 65.12 102 ASP A CA 1
ATOM 813 C C . ASP A 1 102 ? 14.333 -8.849 -14.586 1.00 65.12 102 ASP A C 1
ATOM 815 O O . ASP A 1 102 ? 13.527 -9.416 -15.322 1.00 65.12 102 ASP A O 1
ATOM 819 N N . GLY A 1 103 ? 15.157 -7.898 -15.028 1.00 57.75 103 GLY A N 1
ATOM 820 C CA . GLY A 1 103 ? 15.463 -7.694 -16.445 1.00 57.75 103 GLY A CA 1
ATOM 821 C C . GLY A 1 103 ? 16.482 -8.701 -16.954 1.00 57.75 103 GLY A C 1
ATOM 822 O O . GLY A 1 103 ? 17.415 -9.030 -16.183 1.00 57.75 103 GLY A O 1
#